Protein AF-A0A2N9FPG5-F1 (afdb_monomer_lite)

Foldseek 3Di:
DDDPPVVPPPVVVVVVVVVVVVVVVPPDDDDQPQPPVAQVVCVVVPHDHDPLRVVCVVPVPDDSVVSVVVVVVVLVVVVVVLVVQVPDPDPDDPVVSVVVVVVSVVCCQCRVHHNCVVVVVSCVVVCCVVPPDDDDD

Radius of gyration: 18.56 Å; chains: 1; bounding box: 49×39×35 Å

pLDDT: mean 73.12, std 20.4, range [31.55, 94.0]

Sequence (137 aa):
MEIKILQNLNWNDLTEDIMKMDINKENNDEPPSMGSNADTFEQKREHVASGVECYMKQYGVSVEEEVYTLFQNEIADAWKDINQEFLKLTAVSMPLLERVLNLAHAMDVIYKEDDGYTNAHLIKDYVASLIINPLVI

Secondary structure (DSSP, 8-state):
--S-GGGS--HHHHHHHHHHHHHHHTTS-------TTHHHHHHHTT-SPPHHHHHHHHHT---HHHHHHHHHHHHHHHHHHHHHHHHS--SS-HHHHHHHHHHHHHHHHHTSSS-TTT-TTTTHHHHIIIIISPP--

InterPro domains:
  IPR005630 Terpene synthase, metal-binding domain [PF03936] (40-81)
  IPR008949 Isoprenoid synthase domain superfamily [G3DSA:1.10.600.10] (10-136)
  IPR008949 Isoprenoid synthase domain superfamily [SSF48576] (41-135)
  IPR050148 Terpene synthase-like [PTHR31225] (12-121)

Organism: Fagus sylvatica (NCBI:txid28930)

Structure (mmCIF, N/CA/C/O backbone):
data_AF-A0A2N9FPG5-F1
#
_entry.id   AF-A0A2N9FPG5-F1
#
loop_
_atom_site.group_PDB
_atom_site.id
_atom_site.type_symbol
_atom_site.label_atom_id
_atom_site.label_alt_id
_atom_site.label_comp_id
_atom_site.label_asym_id
_atom_site.label_entity_id
_atom_site.label_seq_id
_atom_site.pdbx_PDB_ins_code
_atom_site.Cartn_x
_atom_site.Cartn_y
_atom_site.Cartn_z
_atom_site.occupancy
_atom_site.B_iso_or_equiv
_atom_site.auth_seq_id
_atom_site.auth_comp_id
_atom_site.auth_asym_id
_atom_site.auth_atom_id
_atom_site.pdbx_PDB_model_num
ATOM 1 N N . MET A 1 1 ? 22.555 -13.836 -22.040 1.00 34.78 1 MET A N 1
ATOM 2 C CA . MET A 1 1 ? 22.803 -12.795 -21.018 1.00 34.78 1 MET A CA 1
ATOM 3 C C . MET A 1 1 ? 21.681 -12.913 -19.994 1.00 34.78 1 MET A C 1
ATOM 5 O O . MET A 1 1 ? 20.711 -12.184 -20.047 1.00 34.78 1 MET A O 1
ATOM 9 N N . GLU A 1 2 ? 21.529 -14.083 -19.382 1.00 32.09 2 GLU A N 1
ATOM 10 C CA . GLU A 1 2 ? 22.130 -14.502 -18.103 1.00 32.09 2 GLU A CA 1
ATOM 11 C C . GLU A 1 2 ? 21.861 -13.542 -16.936 1.00 32.09 2 GLU A C 1
ATOM 13 O O . GLU A 1 2 ? 22.490 -12.501 -16.776 1.00 32.09 2 GLU A O 1
ATOM 18 N N . ILE A 1 3 ? 20.905 -13.998 -16.128 1.00 34.66 3 ILE A N 1
ATOM 19 C CA . ILE A 1 3 ? 20.457 -13.566 -14.808 1.00 34.66 3 ILE A CA 1
ATOM 20 C C . ILE A 1 3 ? 21.651 -13.599 -13.836 1.00 34.66 3 ILE A C 1
ATOM 22 O O . ILE A 1 3 ? 21.821 -14.543 -13.074 1.00 34.66 3 ILE A O 1
ATOM 26 N N . LYS A 1 4 ? 22.529 -12.593 -13.905 1.00 31.55 4 LYS A N 1
ATOM 27 C CA . LYS A 1 4 ? 23.668 -12.435 -12.978 1.00 31.55 4 LYS A CA 1
ATOM 28 C C . LYS A 1 4 ? 23.599 -11.190 -12.100 1.00 31.55 4 LYS A C 1
ATOM 30 O O . LYS A 1 4 ? 24.409 -11.056 -11.194 1.00 31.55 4 LYS A O 1
ATOM 35 N N . ILE A 1 5 ? 22.611 -10.317 -12.295 1.00 38.81 5 ILE A N 1
ATOM 36 C CA . ILE A 1 5 ? 22.486 -9.103 -11.471 1.00 38.81 5 ILE A CA 1
ATOM 37 C C . ILE A 1 5 ? 21.879 -9.416 -10.088 1.00 38.81 5 ILE A C 1
ATOM 39 O O . ILE A 1 5 ? 22.185 -8.733 -9.121 1.00 38.81 5 ILE A O 1
ATOM 43 N N . LEU A 1 6 ? 21.128 -10.514 -9.940 1.00 40.00 6 LEU A N 1
ATOM 44 C CA . LEU A 1 6 ? 20.503 -10.888 -8.659 1.00 40.00 6 LEU A CA 1
ATOM 45 C C . LEU A 1 6 ? 21.389 -11.741 -7.730 1.00 40.00 6 LEU A C 1
ATOM 47 O O . LEU A 1 6 ? 20.981 -12.027 -6.613 1.00 40.00 6 LEU A O 1
ATOM 51 N N . GLN A 1 7 ? 22.594 -12.149 -8.152 1.00 35.59 7 GLN A N 1
ATOM 52 C CA . GLN A 1 7 ? 23.510 -12.935 -7.302 1.00 35.59 7 GLN A CA 1
ATOM 53 C C . GLN A 1 7 ? 24.504 -12.081 -6.498 1.00 35.59 7 GLN A C 1
ATOM 55 O O . GLN A 1 7 ? 25.171 -12.615 -5.618 1.00 35.59 7 GLN A O 1
ATOM 60 N N . ASN A 1 8 ? 24.574 -10.773 -6.762 1.00 32.66 8 ASN A N 1
ATOM 61 C CA . ASN A 1 8 ? 25.424 -9.838 -6.016 1.00 32.66 8 ASN A CA 1
ATOM 62 C C . ASN A 1 8 ? 24.644 -8.957 -5.030 1.00 32.66 8 ASN A C 1
ATOM 64 O O . ASN A 1 8 ? 25.246 -8.105 -4.381 1.00 32.66 8 ASN A O 1
ATOM 68 N N . LEU A 1 9 ? 23.330 -9.157 -4.890 1.00 42.34 9 LEU A N 1
ATOM 69 C CA . LEU A 1 9 ? 22.597 -8.582 -3.770 1.00 42.34 9 LEU A CA 1
ATOM 70 C C . LEU A 1 9 ? 22.950 -9.404 -2.534 1.00 42.34 9 LEU A C 1
ATOM 72 O O . LEU A 1 9 ? 22.487 -10.530 -2.351 1.00 42.34 9 LEU A O 1
ATOM 76 N N . ASN A 1 10 ? 23.843 -8.854 -1.719 1.00 39.22 10 ASN A N 1
ATOM 77 C CA . ASN A 1 10 ? 24.081 -9.349 -0.380 1.00 39.22 10 ASN A CA 1
ATOM 78 C C . ASN A 1 10 ? 22.770 -9.183 0.395 1.00 39.22 10 ASN A C 1
ATOM 80 O O . ASN A 1 10 ? 22.389 -8.076 0.762 1.00 39.22 10 ASN A O 1
ATOM 84 N N . TRP A 1 11 ? 22.057 -10.287 0.604 1.00 36.94 11 TRP A N 1
ATOM 85 C CA . TRP A 1 11 ? 20.786 -10.299 1.329 1.00 36.94 11 TRP A CA 1
ATOM 86 C C . TRP A 1 11 ? 20.903 -9.685 2.727 1.00 36.94 11 TRP A C 1
ATOM 88 O O . TRP A 1 11 ? 19.919 -9.143 3.216 1.00 36.94 11 TRP A O 1
ATOM 98 N N . ASN A 1 12 ? 22.106 -9.692 3.317 1.00 35.25 12 ASN A N 1
ATOM 99 C CA . ASN A 1 12 ? 22.367 -9.033 4.592 1.00 35.25 12 ASN A CA 1
ATOM 100 C C . ASN A 1 12 ? 22.333 -7.498 4.481 1.00 35.25 12 ASN A C 1
ATOM 102 O O . ASN A 1 12 ? 21.839 -6.850 5.399 1.00 35.25 12 ASN A O 1
ATOM 106 N N . ASP A 1 13 ? 22.788 -6.926 3.360 1.00 44.94 13 ASP A N 1
ATOM 107 C CA . ASP A 1 13 ? 22.728 -5.476 3.118 1.00 44.94 13 ASP A CA 1
ATOM 108 C C . ASP A 1 13 ? 21.276 -5.044 2.856 1.00 44.94 13 ASP A C 1
ATOM 110 O O . ASP A 1 13 ? 20.825 -4.036 3.389 1.00 44.94 13 ASP A O 1
ATOM 114 N N . LEU A 1 14 ? 20.498 -5.871 2.141 1.00 45.66 14 LEU A N 1
ATOM 115 C CA . LEU A 1 14 ? 19.071 -5.625 1.903 1.00 45.66 14 LEU A CA 1
ATOM 116 C C . LEU A 1 14 ? 18.257 -5.669 3.206 1.00 45.66 14 LEU A C 1
ATOM 118 O O . LEU A 1 14 ? 17.388 -4.831 3.415 1.00 45.66 14 LEU A O 1
ATOM 122 N N . THR A 1 15 ? 18.538 -6.621 4.103 1.00 45.38 15 THR A N 1
ATOM 123 C CA . THR A 1 15 ? 17.889 -6.673 5.423 1.00 45.38 15 THR A CA 1
ATOM 124 C C . THR A 1 15 ? 18.283 -5.504 6.315 1.00 45.38 15 THR A C 1
ATOM 126 O O . THR A 1 15 ? 17.450 -5.034 7.083 1.00 45.38 15 THR A O 1
ATOM 129 N N . GLU A 1 16 ? 19.520 -5.011 6.212 1.00 43.16 16 GLU A N 1
ATOM 130 C CA . GLU A 1 16 ? 19.948 -3.823 6.950 1.00 43.16 16 GLU A CA 1
ATOM 131 C C . GLU A 1 16 ? 19.266 -2.562 6.410 1.00 43.16 16 GLU A C 1
ATOM 133 O O . GLU A 1 16 ? 18.865 -1.712 7.196 1.00 43.16 16 GLU A O 1
ATOM 138 N N . ASP A 1 17 ? 19.076 -2.456 5.094 1.00 49.56 17 ASP A N 1
ATOM 139 C CA . ASP A 1 17 ? 18.365 -1.343 4.460 1.00 49.56 17 ASP A CA 1
ATOM 140 C C . ASP A 1 17 ? 16.851 -1.382 4.739 1.00 49.56 17 ASP A C 1
ATOM 142 O O . ASP A 1 17 ? 16.258 -0.338 5.007 1.00 49.56 17 ASP A O 1
ATOM 146 N N . ILE A 1 18 ? 16.240 -2.573 4.785 1.00 50.41 18 ILE A N 1
ATOM 147 C CA . ILE A 1 18 ? 14.838 -2.775 5.199 1.00 50.41 18 ILE A CA 1
ATOM 148 C C . ILE A 1 18 ? 14.659 -2.412 6.681 1.00 50.41 18 ILE A C 1
ATOM 150 O O . ILE A 1 18 ? 13.771 -1.634 7.019 1.00 50.41 18 ILE A O 1
ATOM 154 N N . MET A 1 19 ? 15.554 -2.868 7.566 1.00 46.31 19 MET A N 1
ATOM 155 C CA . MET A 1 19 ? 15.525 -2.469 8.980 1.00 46.31 19 MET A CA 1
ATOM 156 C C . MET A 1 19 ? 15.800 -0.970 9.169 1.00 46.31 19 MET A C 1
ATOM 158 O O . MET A 1 19 ? 15.227 -0.348 10.058 1.00 46.31 19 MET A O 1
ATOM 162 N N . LYS A 1 20 ? 16.656 -0.352 8.345 1.00 45.72 20 LYS A N 1
ATOM 163 C CA . LYS A 1 20 ? 16.893 1.103 8.372 1.00 45.72 20 LYS A CA 1
ATOM 164 C C . LYS A 1 20 ? 15.695 1.894 7.841 1.00 45.72 20 LYS A C 1
ATOM 166 O O . LYS A 1 20 ? 15.480 3.007 8.318 1.00 45.72 20 LYS A O 1
ATOM 171 N N . MET A 1 21 ? 14.909 1.351 6.905 1.00 50.16 21 MET A N 1
ATOM 172 C CA . MET A 1 21 ? 13.614 1.929 6.517 1.00 50.16 21 MET A CA 1
ATOM 173 C C . MET A 1 21 ? 12.629 1.909 7.691 1.00 50.16 21 MET A C 1
ATOM 175 O O . MET A 1 21 ? 12.001 2.935 7.944 1.00 50.16 21 MET A O 1
ATOM 179 N N . ASP A 1 22 ? 12.568 0.814 8.455 1.00 48.69 22 ASP A N 1
ATOM 180 C CA . ASP A 1 22 ? 11.735 0.716 9.664 1.00 48.69 22 ASP A CA 1
ATOM 181 C C . ASP A 1 22 ? 12.195 1.697 10.767 1.00 48.69 22 ASP A C 1
ATOM 183 O O . ASP A 1 22 ? 11.375 2.388 11.369 1.00 48.69 22 ASP A O 1
ATOM 187 N N . ILE A 1 23 ? 13.512 1.837 10.986 1.00 42.62 23 ILE A N 1
ATOM 188 C CA . ILE A 1 23 ? 14.095 2.714 12.025 1.00 42.62 23 ILE A CA 1
ATOM 189 C C . ILE A 1 23 ? 13.981 4.210 11.676 1.00 42.62 23 ILE A C 1
ATOM 191 O O . ILE A 1 23 ? 13.766 5.036 12.568 1.00 42.62 23 ILE A O 1
ATOM 195 N N . ASN A 1 24 ? 14.128 4.589 10.400 1.00 40.09 24 ASN A N 1
ATOM 196 C CA . ASN A 1 24 ? 14.020 5.992 9.981 1.00 40.09 24 ASN A CA 1
ATOM 197 C C . ASN A 1 24 ? 12.567 6.489 9.945 1.00 40.09 24 ASN A C 1
ATOM 199 O O . ASN A 1 24 ? 12.344 7.678 10.172 1.00 40.09 24 ASN A O 1
ATOM 203 N N . LYS A 1 25 ? 11.585 5.600 9.734 1.00 48.00 25 LYS A N 1
ATOM 204 C CA . LYS A 1 25 ? 10.154 5.948 9.798 1.00 48.00 25 LYS A CA 1
ATOM 205 C C . LYS A 1 25 ? 9.704 6.280 11.228 1.00 48.00 25 LYS A C 1
ATOM 207 O O . LYS A 1 25 ? 8.785 7.067 11.409 1.00 48.00 25 LYS A O 1
ATOM 212 N N . GLU A 1 26 ? 10.383 5.734 12.240 1.00 47.31 26 GLU A N 1
ATOM 213 C CA . GLU A 1 26 ? 10.069 5.960 13.657 1.00 47.31 26 GLU A CA 1
ATOM 214 C C . GLU A 1 26 ? 10.632 7.273 14.238 1.00 47.31 26 GLU A C 1
ATOM 216 O O . GLU A 1 26 ? 10.219 7.650 15.332 1.00 47.31 26 GLU A O 1
ATOM 221 N N . ASN A 1 27 ? 11.562 7.980 13.567 1.00 44.06 27 ASN A N 1
ATOM 222 C CA . ASN A 1 27 ? 12.337 9.031 14.252 1.00 44.06 27 ASN A CA 1
ATOM 223 C C . ASN A 1 27 ? 12.557 10.388 13.561 1.00 44.06 27 ASN A C 1
ATOM 225 O O . ASN A 1 27 ? 13.140 11.229 14.239 1.00 44.06 27 ASN A O 1
ATOM 229 N N . ASN A 1 28 ? 12.146 10.679 12.315 1.00 43.41 28 ASN A N 1
ATOM 230 C CA . ASN A 1 28 ? 12.409 12.030 11.760 1.00 43.41 28 ASN A CA 1
ATOM 231 C C . ASN A 1 28 ? 11.463 12.614 10.699 1.00 43.41 28 ASN A C 1
ATOM 233 O O . ASN A 1 28 ? 11.719 13.739 10.280 1.00 43.41 28 ASN A O 1
ATOM 237 N N . ASP A 1 29 ? 10.369 11.963 10.314 1.00 45.88 29 ASP A N 1
ATOM 238 C CA . ASP A 1 29 ? 9.434 12.568 9.362 1.00 45.88 29 ASP A CA 1
ATOM 239 C C . ASP A 1 29 ? 8.064 12.755 10.022 1.00 45.88 29 ASP A C 1
ATOM 241 O O . ASP A 1 29 ? 7.544 11.845 10.672 1.00 45.88 29 ASP A O 1
ATOM 245 N N . GLU A 1 30 ? 7.484 13.954 9.876 1.00 44.19 30 GLU A N 1
ATOM 246 C CA . GLU A 1 30 ? 6.037 14.126 10.033 1.00 44.19 30 GLU A CA 1
ATOM 247 C C . GLU A 1 30 ? 5.334 12.998 9.266 1.00 44.19 30 GLU A C 1
ATOM 249 O O . GLU A 1 30 ? 5.823 12.607 8.196 1.00 44.19 30 GLU A O 1
ATOM 254 N N . PRO A 1 31 ? 4.216 12.456 9.790 1.00 44.91 31 PRO A N 1
ATOM 255 C CA . PRO A 1 31 ? 3.465 11.437 9.071 1.00 44.91 31 PRO A CA 1
ATOM 256 C C . PRO A 1 31 ? 3.262 11.943 7.639 1.00 44.91 31 PRO A C 1
ATOM 258 O O . PRO A 1 31 ? 2.846 13.096 7.485 1.00 44.91 31 PRO A O 1
ATOM 261 N N . PRO A 1 32 ? 3.628 11.161 6.600 1.00 45.16 32 PRO A N 1
ATOM 262 C CA . PRO A 1 32 ? 3.487 11.618 5.229 1.00 45.16 32 PRO A CA 1
ATOM 263 C C . PRO A 1 32 ? 2.041 12.063 5.079 1.00 45.16 32 PRO A C 1
ATOM 265 O O . PRO A 1 32 ? 1.130 11.271 5.324 1.00 45.16 32 PRO A O 1
ATOM 268 N N . SER A 1 33 ? 1.842 13.353 4.791 1.00 45.03 33 SER A N 1
ATOM 269 C CA . SER A 1 33 ? 0.511 13.909 4.619 1.00 45.03 33 SER A CA 1
ATOM 270 C C . SER A 1 33 ? -0.075 13.222 3.396 1.00 45.03 33 SER A C 1
ATOM 272 O O . SER A 1 33 ? 0.194 13.625 2.262 1.00 45.03 33 SER A O 1
ATOM 274 N N . MET A 1 34 ? -0.809 12.138 3.624 1.00 47.47 34 MET A N 1
ATOM 275 C CA . MET A 1 34 ? -1.601 11.507 2.594 1.00 47.47 34 MET A CA 1
ATOM 276 C C . MET A 1 34 ? -2.577 12.586 2.160 1.00 47.47 34 MET A C 1
ATOM 278 O O . MET A 1 34 ? -3.316 13.129 2.983 1.00 47.47 34 MET A O 1
ATOM 282 N N . GLY A 1 35 ? -2.437 13.023 0.908 1.00 44.25 35 GLY A N 1
ATOM 283 C CA . GLY A 1 35 ? -3.166 14.169 0.410 1.00 44.25 35 GLY A CA 1
ATOM 284 C C . GLY A 1 35 ? -4.649 13.970 0.684 1.00 44.25 35 GLY A C 1
ATOM 285 O O . GLY A 1 35 ? -5.264 13.048 0.158 1.00 44.25 35 GLY A O 1
ATOM 286 N N . SER A 1 36 ? -5.231 14.888 1.451 1.00 48.34 36 SER A N 1
ATOM 287 C CA . SER A 1 36 ? -6.665 15.063 1.725 1.00 48.34 36 SER A CA 1
ATOM 288 C C . SER A 1 36 ? -7.543 15.235 0.465 1.00 48.34 36 SER A C 1
ATOM 290 O O . SER A 1 36 ? -8.708 15.633 0.525 1.00 48.34 36 SER A O 1
ATOM 292 N N . ASN A 1 37 ? -6.986 14.961 -0.715 1.00 50.34 37 ASN A N 1
ATOM 293 C CA . ASN A 1 37 ? -7.555 15.211 -2.024 1.00 50.34 37 ASN A CA 1
ATOM 294 C C . ASN A 1 37 ? -8.127 13.949 -2.691 1.00 50.34 37 ASN A C 1
ATOM 296 O O . ASN A 1 37 ? -9.001 14.099 -3.544 1.00 50.34 37 ASN A O 1
ATOM 300 N N . ALA A 1 38 ? -7.684 12.741 -2.315 1.00 55.62 38 ALA A N 1
ATOM 301 C CA . ALA A 1 38 ? -8.185 11.494 -2.903 1.00 55.62 38 ALA A CA 1
ATOM 302 C C . ALA A 1 38 ? -9.652 11.242 -2.508 1.00 55.62 38 ALA A C 1
ATOM 304 O O . ALA A 1 38 ? -10.528 11.205 -3.374 1.00 55.62 38 ALA A O 1
ATOM 305 N N . ASP A 1 39 ? -9.955 11.223 -1.209 1.00 59.62 39 ASP A N 1
ATOM 306 C CA . ASP A 1 39 ? -11.317 11.027 -0.693 1.00 59.62 39 ASP A CA 1
ATOM 307 C C . ASP A 1 39 ? -12.272 12.147 -1.132 1.00 59.62 39 ASP A C 1
ATOM 309 O O . ASP A 1 39 ? -13.396 11.899 -1.574 1.00 59.62 39 ASP A O 1
ATOM 313 N N . THR A 1 40 ? -11.805 13.401 -1.132 1.00 59.41 40 THR A N 1
ATOM 314 C CA . THR A 1 40 ? -12.608 14.536 -1.620 1.00 59.41 40 THR A CA 1
ATOM 315 C C . THR A 1 40 ? -12.840 14.505 -3.136 1.00 59.41 40 THR A C 1
ATOM 317 O O . THR A 1 40 ? -13.768 15.154 -3.636 1.00 59.41 40 THR A O 1
ATOM 320 N N . PHE A 1 41 ? -12.028 13.770 -3.901 1.00 60.69 41 PHE A N 1
ATOM 321 C CA . PHE A 1 41 ? -12.242 13.527 -5.326 1.00 60.69 41 PHE A CA 1
ATOM 322 C C . PHE A 1 41 ? -13.198 12.359 -5.580 1.00 60.69 41 PHE A C 1
ATOM 324 O O . PHE A 1 41 ? -14.065 12.470 -6.452 1.00 60.69 41 PHE A O 1
ATOM 331 N N . GLU A 1 42 ? -13.097 11.282 -4.801 1.00 58.19 42 GLU A N 1
ATOM 332 C CA . GLU A 1 42 ? -14.044 10.162 -4.826 1.00 58.19 42 GLU A CA 1
ATOM 333 C C . GLU A 1 42 ? -15.469 10.634 -4.498 1.00 58.19 42 GLU A C 1
ATOM 335 O O . GLU A 1 42 ? -16.408 10.344 -5.247 1.00 58.19 42 GLU A O 1
ATOM 340 N N . GLN A 1 43 ? -15.611 11.494 -3.484 1.00 60.41 43 GLN A N 1
ATOM 341 C CA . GLN A 1 43 ? -16.868 12.156 -3.113 1.00 60.41 43 GLN A CA 1
ATOM 342 C C . GLN A 1 43 ? -17.487 12.972 -4.254 1.00 60.41 43 GLN A C 1
ATOM 344 O O . GLN A 1 43 ? -18.700 12.948 -4.472 1.00 60.41 43 GLN A O 1
ATOM 349 N N . LYS A 1 44 ? -16.662 13.695 -5.024 1.00 60.56 44 LYS A N 1
ATOM 350 C CA . LYS A 1 44 ? -17.125 14.528 -6.150 1.00 60.56 44 LYS A CA 1
ATOM 351 C C . LYS A 1 44 ? -17.636 13.712 -7.333 1.00 60.56 44 LYS A C 1
ATOM 353 O O . LYS A 1 44 ? -18.328 14.269 -8.185 1.00 60.56 44 LYS A O 1
ATOM 358 N N . ARG A 1 45 ? -17.284 12.428 -7.421 1.00 59.44 45 ARG A N 1
ATOM 359 C CA . ARG A 1 45 ? -17.654 11.555 -8.541 1.00 59.44 45 ARG A CA 1
ATOM 360 C C . ARG A 1 45 ? -18.981 10.815 -8.345 1.00 59.44 45 ARG A C 1
ATOM 362 O O . ARG A 1 45 ? -19.347 10.060 -9.239 1.00 59.44 45 ARG A O 1
ATOM 369 N N . GLU A 1 46 ? -19.697 11.033 -7.233 1.00 58.41 46 GLU A N 1
ATOM 370 C CA . GLU A 1 46 ? -20.897 10.254 -6.856 1.00 58.41 46 GLU A CA 1
ATOM 371 C C . GLU A 1 46 ? -20.611 8.736 -6.898 1.00 58.41 46 GLU A C 1
ATOM 373 O O . GLU A 1 46 ? -21.430 7.920 -7.325 1.00 58.41 46 GLU A O 1
ATOM 378 N N . HIS A 1 47 ? -19.384 8.361 -6.520 1.00 61.53 47 HIS A N 1
ATOM 379 C CA . HIS A 1 47 ? -18.936 6.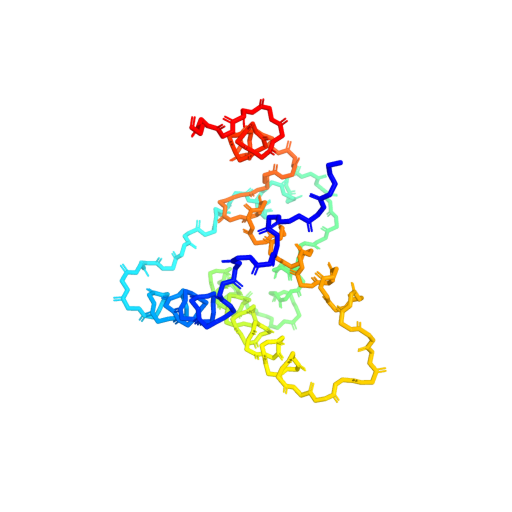975 -6.521 1.00 61.53 47 HIS A CA 1
ATOM 380 C C . HIS A 1 47 ? -19.382 6.246 -5.241 1.00 61.53 47 HIS A C 1
ATOM 382 O O . HIS A 1 47 ? -20.015 6.821 -4.357 1.00 61.53 47 HIS A O 1
ATOM 388 N N . VAL A 1 48 ? -19.102 4.940 -5.168 1.00 69.81 48 VAL A N 1
ATOM 389 C CA . VAL A 1 48 ? -19.371 4.123 -3.972 1.00 69.81 48 VAL A CA 1
ATOM 390 C C . VAL A 1 48 ? -18.596 4.720 -2.790 1.00 69.81 48 VAL A C 1
ATOM 392 O O . VAL A 1 48 ? -17.486 5.196 -2.998 1.00 69.81 48 VAL A O 1
ATOM 395 N N . ALA A 1 49 ? -19.180 4.705 -1.587 1.00 78.44 49 ALA A N 1
ATOM 396 C CA . ALA A 1 49 ? -18.576 5.299 -0.391 1.00 78.44 49 ALA A CA 1
ATOM 397 C C . ALA A 1 49 ? -17.130 4.820 -0.165 1.00 78.44 49 ALA A C 1
ATOM 399 O O . ALA A 1 49 ? -16.866 3.617 -0.285 1.00 78.44 49 ALA A O 1
ATOM 400 N N . SER A 1 50 ? -16.229 5.745 0.188 1.00 85.62 50 SER A N 1
ATOM 401 C CA . SER A 1 50 ? -14.814 5.428 0.432 1.00 85.62 50 SER A CA 1
ATOM 402 C C . SER A 1 50 ? -14.651 4.518 1.657 1.00 85.62 50 SER A C 1
ATOM 404 O O . SER A 1 50 ? -15.568 4.346 2.473 1.00 85.62 50 SER A O 1
ATOM 406 N N . GLY A 1 51 ? -13.468 3.917 1.816 1.00 86.38 51 GLY A N 1
ATOM 407 C CA . GLY A 1 51 ? -13.152 3.121 3.008 1.00 86.38 51 GLY A CA 1
ATOM 408 C C . GLY A 1 51 ? -13.239 3.945 4.299 1.00 86.38 51 GLY A C 1
ATOM 409 O O . GLY A 1 51 ? -13.793 3.472 5.295 1.00 86.38 51 GLY A O 1
ATOM 410 N N . VAL A 1 52 ? -12.769 5.195 4.254 1.00 88.75 52 VAL A N 1
ATOM 411 C CA . VAL A 1 52 ? -12.841 6.155 5.365 1.00 88.75 52 VAL A CA 1
ATOM 412 C C . VAL A 1 52 ? -14.296 6.477 5.695 1.00 88.75 52 VAL A C 1
ATOM 414 O O . VAL A 1 52 ? -14.706 6.365 6.850 1.00 88.75 52 VAL A O 1
ATOM 417 N N . GLU A 1 53 ? -15.123 6.773 4.691 1.00 86.25 53 GLU A N 1
ATOM 418 C CA . GLU A 1 53 ? -16.549 7.059 4.886 1.00 86.25 53 GLU A CA 1
ATOM 419 C C . GLU A 1 53 ? -17.314 5.868 5.464 1.00 86.25 53 GLU A C 1
ATOM 421 O O . GLU A 1 53 ? -18.142 6.025 6.370 1.00 86.25 53 GLU A O 1
ATOM 426 N N . CYS A 1 54 ? -17.034 4.664 4.959 1.00 90.69 54 CYS A N 1
ATOM 427 C CA . CYS A 1 54 ? -17.604 3.434 5.492 1.00 90.69 54 CYS A CA 1
ATOM 428 C C . CYS A 1 54 ? -17.246 3.271 6.973 1.00 90.69 54 CYS A C 1
ATOM 430 O O . CYS A 1 54 ? -18.131 2.988 7.784 1.00 90.69 54 CYS A O 1
ATOM 432 N N . TYR A 1 55 ? -15.982 3.507 7.336 1.00 91.50 55 TYR A N 1
ATOM 433 C CA . TYR A 1 55 ? -15.512 3.417 8.715 1.00 91.50 55 TYR A CA 1
ATOM 434 C C . TYR A 1 55 ? -16.166 4.473 9.616 1.00 91.50 55 TYR A C 1
ATOM 436 O O . TYR A 1 55 ? -16.749 4.134 10.649 1.00 91.50 55 TYR A O 1
ATOM 444 N N . MET A 1 56 ? -16.156 5.742 9.199 1.00 92.62 56 MET A N 1
ATOM 445 C CA . MET A 1 56 ? -16.784 6.849 9.928 1.00 92.62 56 MET A CA 1
ATOM 446 C C . MET A 1 56 ? -18.265 6.582 10.187 1.00 92.62 56 MET A C 1
ATOM 448 O O . MET A 1 56 ? -18.743 6.727 11.312 1.00 92.62 56 MET A O 1
ATOM 452 N N . LYS A 1 57 ? -18.993 6.115 9.168 1.00 92.38 57 LYS A N 1
ATOM 453 C CA . LYS A 1 57 ? -20.415 5.781 9.288 1.00 92.38 57 LYS A CA 1
ATOM 454 C C . LYS A 1 57 ? -20.662 4.578 10.196 1.00 92.38 57 LYS A C 1
ATOM 456 O O . LYS A 1 57 ? -21.632 4.587 10.951 1.00 92.38 57 LYS A O 1
ATOM 461 N N . GLN A 1 58 ? -19.826 3.545 10.113 1.00 93.56 58 GLN A N 1
ATOM 462 C CA . GLN A 1 58 ? -19.981 2.322 10.902 1.00 93.56 58 GLN A CA 1
ATOM 463 C C . GLN A 1 58 ? -19.713 2.555 12.392 1.00 93.56 58 GLN A C 1
ATOM 465 O O . GLN A 1 58 ? -20.428 2.004 13.229 1.00 93.56 58 GLN A O 1
ATOM 470 N N . TYR A 1 59 ? -18.715 3.376 12.721 1.00 94.00 59 TYR A N 1
ATOM 471 C CA . TYR A 1 59 ? -18.257 3.585 14.097 1.00 94.00 59 TYR A CA 1
ATOM 472 C C . TYR A 1 59 ? -18.642 4.949 14.686 1.00 94.00 59 TYR A C 1
ATOM 474 O O . TYR A 1 59 ? -18.338 5.222 15.844 1.00 94.00 59 TYR A O 1
ATOM 482 N N . GLY A 1 60 ? -19.344 5.793 13.926 1.00 93.12 60 GLY A N 1
ATOM 483 C CA . GLY A 1 60 ? -19.781 7.116 14.375 1.00 93.12 60 GLY A CA 1
ATOM 484 C C . GLY A 1 60 ? -18.633 8.110 14.570 1.00 93.12 60 GLY A C 1
ATOM 485 O O . GLY A 1 60 ? -18.763 9.028 15.378 1.00 93.12 60 GLY A O 1
ATOM 486 N N . VAL A 1 61 ? -17.516 7.926 13.861 1.00 94.00 61 VAL A N 1
ATOM 487 C CA . VAL A 1 61 ? -16.354 8.826 13.925 1.00 94.00 61 VAL A CA 1
ATOM 488 C C . VAL A 1 61 ? -16.637 10.064 13.079 1.00 94.00 61 VAL A C 1
ATOM 490 O O . VAL A 1 61 ? -17.051 9.949 11.928 1.00 94.00 61 VAL A O 1
ATOM 493 N N . SER A 1 62 ? -16.433 11.253 13.646 1.00 88.62 62 SER A N 1
ATOM 494 C CA . SER A 1 62 ? -16.692 12.530 12.964 1.00 88.62 62 SER A CA 1
ATOM 495 C C . SER A 1 62 ? -15.436 13.228 12.447 1.00 88.62 62 SER A C 1
ATOM 497 O O . SER A 1 62 ? -15.554 14.194 11.699 1.00 88.62 62 SER A O 1
ATOM 499 N N . VAL A 1 63 ? -14.251 12.786 12.874 1.00 91.31 63 VAL A N 1
ATOM 500 C CA . VAL A 1 63 ? -12.965 13.386 12.509 1.00 91.31 63 VAL A CA 1
ATOM 501 C C . VAL A 1 63 ? -12.261 12.461 11.522 1.00 91.31 63 VAL A C 1
ATOM 503 O O . VAL A 1 63 ? -11.803 11.388 11.893 1.00 91.31 63 VAL A O 1
ATOM 506 N N . GLU A 1 64 ? -12.193 12.873 10.258 1.00 89.00 64 GLU A N 1
ATOM 507 C CA . GLU A 1 64 ? -11.587 12.092 9.166 1.00 89.00 64 GLU A CA 1
ATOM 508 C C . GLU A 1 64 ? -10.109 11.759 9.447 1.00 89.00 64 GLU A C 1
ATOM 510 O O . GLU A 1 64 ? -9.679 10.622 9.279 1.00 89.00 64 GLU A O 1
ATOM 515 N N . GLU A 1 65 ? -9.362 12.723 9.995 1.00 89.75 65 GLU A N 1
ATOM 516 C CA . GLU A 1 65 ? -7.943 12.576 10.355 1.00 89.75 65 GLU A CA 1
ATOM 517 C C . GLU A 1 65 ? -7.678 11.436 11.354 1.00 89.75 65 GLU A C 1
ATOM 519 O O . GLU A 1 65 ? -6.657 10.749 11.276 1.00 89.75 65 GLU A O 1
ATOM 524 N N . GLU A 1 66 ? -8.614 11.187 12.277 1.00 90.19 66 GLU A N 1
ATOM 525 C CA . GLU A 1 66 ? -8.503 10.068 13.222 1.00 90.19 66 GLU A CA 1
ATOM 526 C C . GLU A 1 66 ? -8.583 8.721 12.492 1.00 90.19 66 GLU A C 1
ATOM 528 O O . GLU A 1 66 ? -7.890 7.772 12.861 1.00 90.19 66 GLU A O 1
ATOM 533 N N . VAL A 1 67 ? -9.391 8.640 11.431 1.00 91.31 67 VAL A N 1
ATOM 534 C CA . VAL A 1 67 ? -9.540 7.431 10.613 1.00 91.31 67 VAL A CA 1
ATOM 535 C C . VAL A 1 67 ? -8.322 7.218 9.722 1.00 91.31 67 VAL A C 1
ATOM 537 O O . VAL A 1 67 ? -7.841 6.090 9.638 1.00 91.31 67 VAL A O 1
ATOM 540 N N . TYR A 1 68 ? -7.763 8.278 9.130 1.00 86.81 68 TYR A N 1
ATOM 541 C CA . TYR A 1 68 ? -6.496 8.171 8.398 1.00 86.81 68 TYR A CA 1
ATOM 542 C C . TYR A 1 68 ? -5.363 7.694 9.300 1.00 86.81 68 TYR A C 1
ATOM 544 O O . TYR A 1 68 ? -4.666 6.746 8.949 1.00 86.81 68 TYR A O 1
ATOM 552 N N . THR A 1 69 ? -5.210 8.293 10.484 1.00 88.31 69 THR A N 1
ATOM 553 C CA . THR A 1 69 ? -4.185 7.875 11.453 1.00 88.31 69 THR A CA 1
ATOM 554 C C . THR A 1 69 ? -4.356 6.401 11.830 1.00 88.31 69 THR A C 1
ATOM 556 O O . THR A 1 69 ? -3.381 5.654 11.898 1.00 88.31 69 THR A O 1
ATOM 559 N N . LEU A 1 70 ? -5.599 5.955 12.034 1.00 91.38 70 LEU A N 1
ATOM 560 C CA . LEU A 1 70 ? -5.902 4.555 12.311 1.00 91.38 70 LEU A CA 1
ATOM 561 C C . LEU A 1 70 ? -5.496 3.645 11.147 1.00 91.38 70 LEU A C 1
ATOM 563 O O . LEU A 1 70 ? -4.796 2.664 11.372 1.00 91.38 70 LEU A O 1
ATOM 567 N N . PHE A 1 71 ? -5.864 3.978 9.909 1.00 88.38 71 PHE A N 1
ATOM 568 C CA . PHE A 1 71 ? -5.476 3.189 8.736 1.00 88.38 71 PHE A CA 1
ATOM 569 C C . PHE A 1 71 ? -3.962 3.155 8.521 1.00 88.38 71 PHE A C 1
ATOM 571 O O . PHE A 1 71 ? -3.436 2.110 8.150 1.00 88.38 71 PHE A O 1
ATOM 578 N N . GLN A 1 72 ? -3.242 4.241 8.809 1.00 86.19 72 GLN A N 1
ATOM 579 C CA . GLN A 1 72 ? -1.778 4.243 8.755 1.00 86.19 72 GLN A CA 1
ATOM 580 C C . GLN A 1 72 ? -1.162 3.273 9.768 1.00 86.19 72 GLN A C 1
ATOM 582 O O . GLN A 1 72 ? -0.222 2.552 9.433 1.00 86.19 72 GLN A O 1
ATOM 587 N N . ASN A 1 73 ? -1.715 3.201 10.982 1.00 85.62 73 ASN A N 1
ATOM 588 C CA . ASN A 1 73 ? -1.272 2.231 11.983 1.00 85.62 73 ASN A CA 1
ATOM 589 C C . ASN A 1 73 ? -1.562 0.788 11.543 1.00 85.62 73 ASN A C 1
ATOM 591 O O . ASN A 1 73 ? -0.677 -0.058 11.630 1.00 85.62 73 ASN A O 1
ATOM 595 N N . GLU A 1 74 ? -2.752 0.520 10.999 1.00 88.44 74 GLU A N 1
ATOM 596 C CA . GLU A 1 74 ? -3.109 -0.804 10.466 1.00 88.44 74 GLU A CA 1
ATOM 597 C C . GLU A 1 74 ? -2.192 -1.219 9.303 1.00 88.44 74 GLU A C 1
ATOM 599 O O . GLU A 1 74 ? -1.760 -2.368 9.226 1.00 88.44 74 GLU A O 1
ATOM 604 N N . ILE A 1 75 ? -1.829 -0.284 8.416 1.00 86.31 75 ILE A N 1
ATOM 605 C CA . ILE A 1 75 ? -0.854 -0.528 7.341 1.00 86.31 75 ILE A CA 1
ATOM 606 C C . ILE A 1 75 ? 0.524 -0.850 7.931 1.00 86.31 75 ILE A C 1
ATOM 608 O O . ILE A 1 75 ? 1.184 -1.786 7.477 1.00 86.31 75 ILE A O 1
ATOM 612 N N . ALA A 1 76 ? 0.972 -0.100 8.942 1.00 86.19 76 ALA A N 1
ATOM 613 C CA . ALA A 1 76 ? 2.255 -0.339 9.598 1.00 86.19 76 ALA A CA 1
ATOM 614 C C . ALA A 1 76 ? 2.306 -1.710 10.290 1.00 86.19 76 ALA A C 1
ATOM 616 O O . ALA A 1 76 ? 3.319 -2.406 10.204 1.00 86.19 76 ALA A O 1
ATOM 617 N N . ASP A 1 77 ? 1.221 -2.127 10.939 1.00 87.38 77 ASP A N 1
ATOM 618 C CA . ASP A 1 77 ? 1.130 -3.448 11.558 1.00 87.38 77 AS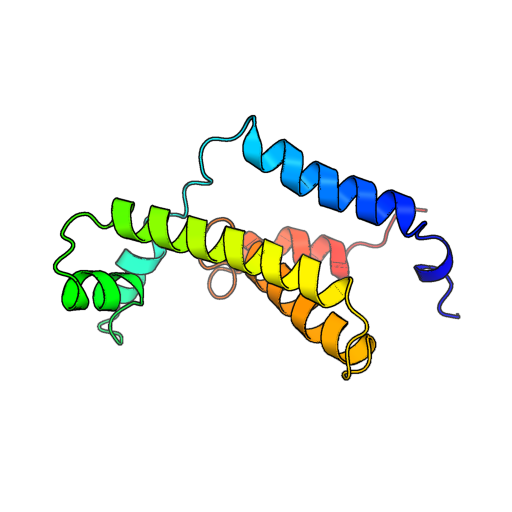P A CA 1
ATOM 619 C C . ASP A 1 77 ? 1.051 -4.567 10.507 1.00 87.38 77 ASP A C 1
ATOM 621 O O . ASP A 1 77 ? 1.759 -5.568 10.629 1.00 87.38 77 ASP A O 1
ATOM 625 N N . ALA A 1 78 ? 0.330 -4.362 9.400 1.00 85.94 78 ALA A N 1
ATOM 626 C CA . ALA A 1 78 ? 0.317 -5.305 8.282 1.00 85.94 78 ALA A CA 1
ATOM 627 C C . ALA A 1 78 ? 1.714 -5.509 7.662 1.00 85.94 78 ALA A C 1
ATOM 629 O O . ALA A 1 78 ? 2.069 -6.627 7.279 1.00 85.94 78 ALA A O 1
ATOM 630 N N . TRP A 1 79 ? 2.544 -4.462 7.597 1.00 86.75 79 TRP A N 1
ATOM 631 C CA . TRP A 1 79 ? 3.943 -4.590 7.173 1.00 86.75 79 TRP A CA 1
ATOM 632 C C . TRP A 1 79 ? 4.768 -5.465 8.125 1.00 86.75 79 TRP A C 1
ATOM 634 O O . TRP A 1 79 ? 5.548 -6.305 7.664 1.00 86.75 79 TRP A O 1
ATOM 644 N N . LYS A 1 80 ? 4.569 -5.332 9.444 1.00 85.94 80 LYS A N 1
ATOM 645 C CA . LYS A 1 80 ? 5.226 -6.196 10.443 1.00 85.94 80 LYS A CA 1
ATOM 646 C C . LYS A 1 80 ? 4.810 -7.655 10.271 1.00 85.94 80 LYS A C 1
ATOM 648 O O . LYS A 1 80 ? 5.673 -8.534 10.314 1.00 85.94 80 LYS A O 1
ATOM 653 N N . ASP A 1 8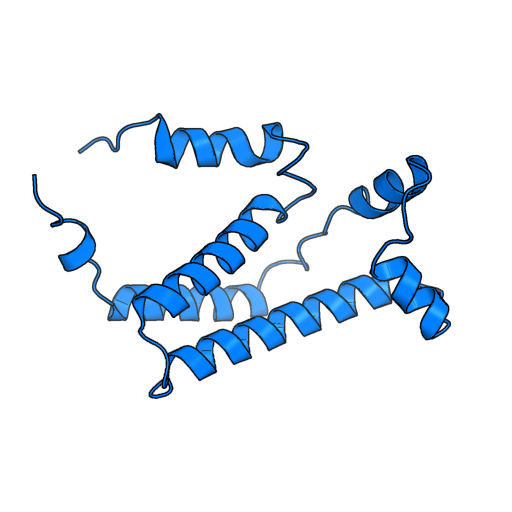1 ? 3.528 -7.905 10.021 1.00 86.00 81 ASP A N 1
ATOM 654 C CA . ASP A 1 81 ? 3.010 -9.251 9.775 1.00 86.00 81 ASP A CA 1
ATOM 655 C C . ASP A 1 81 ? 3.628 -9.869 8.515 1.00 86.00 81 ASP A C 1
ATOM 657 O O . ASP A 1 81 ? 4.105 -11.005 8.559 1.00 86.00 81 ASP A O 1
ATOM 661 N N . ILE A 1 82 ? 3.706 -9.117 7.408 1.00 84.12 82 ILE A N 1
ATOM 662 C CA . ILE A 1 82 ? 4.376 -9.565 6.175 1.00 84.12 82 ILE A CA 1
ATOM 663 C C . ILE A 1 82 ? 5.827 -9.954 6.476 1.00 84.12 82 ILE A C 1
ATOM 665 O O . ILE A 1 82 ? 6.250 -11.062 6.140 1.00 84.12 82 ILE A O 1
ATOM 669 N N . ASN A 1 83 ? 6.577 -9.088 7.159 1.00 84.50 83 ASN A N 1
ATOM 670 C CA . ASN A 1 83 ? 7.973 -9.352 7.505 1.00 84.50 83 ASN A CA 1
ATOM 671 C C . ASN A 1 83 ? 8.115 -10.605 8.381 1.00 84.50 83 ASN A C 1
ATOM 673 O O . ASN A 1 83 ? 8.989 -11.442 8.146 1.00 84.50 83 ASN A O 1
ATOM 677 N N . GLN A 1 84 ? 7.230 -10.778 9.363 1.00 84.50 84 GLN A N 1
ATOM 678 C CA . GLN A 1 84 ? 7.250 -11.940 10.241 1.00 84.50 84 GLN A CA 1
ATOM 679 C C . GLN A 1 84 ? 6.926 -13.240 9.490 1.00 84.50 84 GLN A C 1
ATOM 681 O O . GLN A 1 84 ? 7.573 -14.263 9.732 1.00 84.50 84 GLN A O 1
ATOM 686 N N . GLU A 1 85 ? 5.943 -13.230 8.590 1.00 81.94 85 GLU A N 1
ATOM 687 C CA . GLU A 1 85 ? 5.567 -14.409 7.806 1.00 81.94 85 GLU A CA 1
ATOM 688 C C . GLU A 1 85 ? 6.653 -14.808 6.801 1.00 81.94 85 GLU A C 1
ATOM 690 O O . GLU A 1 85 ? 6.893 -16.000 6.609 1.00 81.94 85 GLU A O 1
ATOM 695 N N . PHE A 1 86 ? 7.384 -13.849 6.228 1.00 80.56 86 PHE A N 1
ATOM 696 C CA . PHE A 1 86 ? 8.524 -14.133 5.347 1.00 80.56 86 PHE A CA 1
ATOM 697 C C . PHE A 1 86 ? 9.714 -14.786 6.067 1.00 80.56 86 PHE A C 1
ATOM 699 O O . PHE A 1 86 ? 10.485 -15.511 5.438 1.00 80.56 86 PHE A O 1
ATOM 706 N N . LEU A 1 87 ? 9.862 -14.565 7.377 1.00 80.81 87 LEU A N 1
ATOM 707 C CA . LEU A 1 87 ? 10.896 -15.210 8.196 1.00 80.81 87 LEU A CA 1
ATOM 708 C C . LEU A 1 87 ? 10.530 -16.643 8.609 1.00 80.81 87 LEU A C 1
ATOM 710 O O . LEU A 1 87 ? 11.405 -17.420 9.005 1.00 80.81 87 LEU A O 1
ATOM 714 N N . LYS A 1 88 ? 9.247 -17.008 8.555 1.00 80.88 88 LYS A N 1
ATOM 715 C CA . LYS A 1 88 ? 8.779 -18.354 8.902 1.00 80.88 88 LYS A CA 1
ATOM 716 C C . LYS A 1 88 ? 8.995 -19.308 7.729 1.00 80.88 88 LYS A C 1
ATOM 718 O O . LYS A 1 88 ? 9.000 -18.920 6.566 1.00 80.88 88 LYS A O 1
ATOM 723 N N . LEU A 1 89 ? 9.134 -20.601 8.031 1.00 64.88 89 LEU A N 1
ATOM 724 C CA . LEU A 1 89 ? 9.101 -21.631 6.995 1.00 64.88 89 LEU A CA 1
ATOM 725 C C . LEU A 1 89 ? 7.677 -21.685 6.425 1.00 64.88 89 LEU A C 1
ATOM 727 O O . LEU A 1 89 ? 6.769 -22.235 7.050 1.00 64.88 89 LEU A O 1
ATOM 731 N N . THR A 1 90 ? 7.470 -21.070 5.267 1.00 67.69 90 THR A N 1
ATOM 732 C CA . THR A 1 90 ? 6.144 -20.973 4.663 1.00 67.69 90 THR A CA 1
ATOM 733 C C . THR A 1 90 ? 5.805 -22.254 3.896 1.00 67.69 90 THR A C 1
ATOM 735 O O . THR A 1 90 ? 6.652 -22.888 3.266 1.00 67.69 90 THR A O 1
ATOM 738 N N . ALA A 1 91 ? 4.532 -22.660 3.934 1.00 81.44 91 ALA A N 1
ATOM 739 C CA . ALA A 1 91 ? 4.026 -23.768 3.113 1.00 81.44 91 ALA A CA 1
ATOM 740 C C . ALA A 1 91 ? 3.905 -23.391 1.619 1.00 81.44 91 ALA A C 1
ATOM 742 O O . ALA A 1 91 ? 3.639 -24.243 0.771 1.00 81.44 91 ALA A O 1
ATOM 743 N N . VAL A 1 92 ? 4.070 -22.104 1.307 1.00 82.56 92 VAL A N 1
ATOM 744 C CA . VAL A 1 92 ? 3.926 -21.505 -0.019 1.00 82.56 92 VAL A CA 1
ATOM 745 C C . VAL A 1 92 ? 5.316 -21.235 -0.587 1.00 82.56 92 VAL A C 1
ATOM 747 O O . VAL A 1 92 ? 6.216 -20.807 0.120 1.00 82.56 92 VAL A O 1
ATOM 750 N N . SER A 1 93 ? 5.518 -21.463 -1.882 1.00 86.94 93 SER A N 1
ATOM 751 C CA . SER A 1 93 ? 6.823 -21.219 -2.503 1.00 86.94 93 SER A CA 1
ATOM 752 C C . SER A 1 93 ? 7.205 -19.731 -2.475 1.00 86.94 93 SER A C 1
ATOM 754 O O . SER A 1 93 ? 6.387 -18.894 -2.866 1.00 86.94 93 SER A O 1
ATOM 756 N N . MET A 1 94 ? 8.466 -19.419 -2.154 1.00 84.81 94 MET A N 1
ATOM 757 C CA . MET A 1 94 ? 9.007 -18.047 -2.142 1.00 84.81 94 MET A CA 1
ATOM 758 C C . MET A 1 94 ? 8.677 -17.209 -3.392 1.00 84.81 94 MET A C 1
ATOM 760 O O . MET A 1 94 ? 8.231 -16.079 -3.217 1.00 84.81 94 MET A O 1
ATOM 764 N N . PRO A 1 95 ? 8.751 -17.730 -4.636 1.00 86.94 95 PRO A N 1
ATOM 765 C CA . PRO A 1 95 ? 8.420 -16.932 -5.819 1.00 86.94 95 PRO A CA 1
ATOM 766 C C . PRO A 1 95 ? 6.972 -16.426 -5.864 1.00 86.94 95 PRO A C 1
ATOM 768 O O . PRO A 1 95 ? 6.695 -15.432 -6.527 1.00 86.94 95 PRO A O 1
ATOM 771 N N . LEU A 1 96 ? 6.030 -17.107 -5.201 1.00 87.06 96 LEU A N 1
ATOM 772 C CA . LEU A 1 96 ? 4.646 -16.634 -5.092 1.00 87.06 96 LEU A CA 1
ATOM 773 C C . LEU A 1 96 ? 4.527 -15.534 -4.037 1.00 87.06 96 LEU A C 1
ATOM 775 O O . LEU A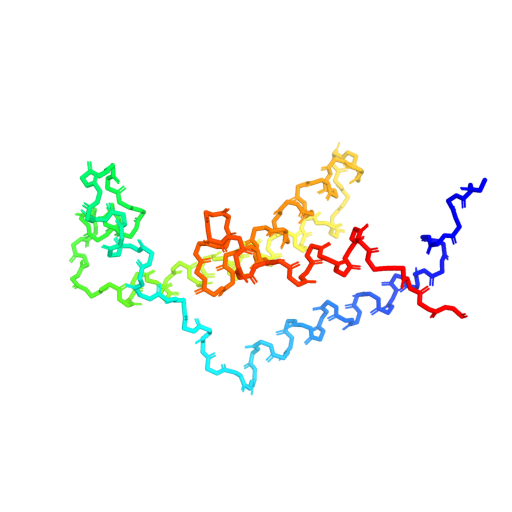 1 96 ? 3.852 -14.536 -4.275 1.00 87.06 96 LEU A O 1
ATOM 779 N N . LEU A 1 97 ? 5.216 -15.692 -2.906 1.00 85.38 97 LEU A N 1
ATOM 780 C CA . LEU A 1 97 ? 5.252 -14.685 -1.848 1.00 85.38 97 LEU A CA 1
ATOM 781 C C . LEU A 1 97 ? 5.896 -13.389 -2.350 1.00 85.38 97 LEU A C 1
ATOM 783 O O . LEU A 1 97 ? 5.331 -12.316 -2.169 1.00 85.38 97 LEU A O 1
ATOM 787 N N . GLU A 1 98 ? 7.004 -13.485 -3.086 1.00 86.25 98 GLU A N 1
ATOM 788 C CA . GLU A 1 98 ? 7.667 -12.340 -3.720 1.00 86.25 98 GLU A CA 1
ATOM 789 C C . GLU A 1 98 ? 6.726 -11.544 -4.631 1.00 86.25 98 GLU A C 1
ATOM 791 O O . GLU A 1 98 ? 6.837 -10.325 -4.716 1.00 86.25 98 GLU A O 1
ATOM 796 N N . ARG A 1 99 ? 5.773 -12.191 -5.316 1.00 89.75 99 ARG A N 1
ATOM 797 C CA . ARG A 1 99 ? 4.788 -11.474 -6.144 1.00 89.75 99 ARG A CA 1
ATOM 798 C C . ARG A 1 99 ? 3.845 -10.628 -5.299 1.00 89.75 99 ARG A C 1
ATOM 800 O O . ARG A 1 99 ? 3.559 -9.501 -5.689 1.00 89.75 99 ARG A O 1
ATOM 807 N N . VAL A 1 100 ? 3.387 -11.160 -4.167 1.00 88.19 100 VAL A N 1
ATOM 808 C CA . VAL A 1 100 ? 2.514 -10.439 -3.231 1.00 88.19 100 VAL A CA 1
ATOM 809 C C . VAL A 1 100 ? 3.273 -9.283 -2.583 1.00 88.19 100 VAL A C 1
ATOM 811 O O . VAL A 1 100 ? 2.775 -8.161 -2.578 1.00 88.19 100 VAL A O 1
ATOM 814 N N . LEU A 1 101 ? 4.505 -9.524 -2.129 1.00 87.81 101 LEU A N 1
ATOM 815 C CA . LEU A 1 101 ? 5.362 -8.491 -1.544 1.00 87.81 101 LEU A CA 1
ATOM 816 C C . LEU A 1 101 ? 5.664 -7.365 -2.539 1.00 87.81 101 LEU A C 1
ATOM 818 O O . LEU A 1 101 ? 5.502 -6.191 -2.221 1.00 87.81 101 LEU A O 1
ATOM 822 N N . ASN A 1 102 ? 6.042 -7.710 -3.771 1.00 89.25 102 ASN A N 1
ATOM 823 C CA . ASN A 1 102 ? 6.309 -6.714 -4.807 1.00 89.25 102 ASN A CA 1
ATOM 824 C C . ASN A 1 102 ? 5.056 -5.912 -5.181 1.00 89.25 102 ASN A C 1
ATOM 826 O O . ASN A 1 102 ? 5.174 -4.737 -5.516 1.00 89.25 102 ASN A O 1
ATOM 830 N N . LEU A 1 103 ? 3.865 -6.518 -5.118 1.00 89.75 103 LEU A N 1
ATOM 831 C CA . LEU A 1 103 ? 2.611 -5.792 -5.309 1.00 89.75 103 LEU A CA 1
ATOM 832 C C . LEU A 1 103 ? 2.364 -4.797 -4.168 1.00 89.75 103 LEU A C 1
ATOM 834 O O . LEU A 1 103 ? 2.011 -3.657 -4.446 1.00 89.75 103 LEU A O 1
ATOM 838 N N . ALA A 1 104 ? 2.586 -5.199 -2.914 1.00 87.38 104 ALA A N 1
ATOM 839 C CA . ALA A 1 104 ? 2.453 -4.310 -1.760 1.00 87.38 104 ALA A CA 1
ATOM 840 C C . ALA A 1 104 ? 3.416 -3.113 -1.853 1.00 87.38 104 ALA A C 1
ATOM 842 O O . ALA A 1 104 ? 2.985 -1.970 -1.720 1.00 87.38 104 ALA A O 1
ATOM 843 N N . HIS A 1 105 ? 4.688 -3.352 -2.197 1.00 88.19 105 HIS A N 1
ATOM 844 C CA . HIS A 1 105 ? 5.655 -2.277 -2.448 1.00 88.19 105 HIS A CA 1
ATOM 845 C C . HIS A 1 105 ? 5.242 -1.374 -3.616 1.00 88.19 105 HIS A C 1
ATOM 847 O O . HIS A 1 105 ? 5.389 -0.158 -3.539 1.00 88.19 105 HIS A O 1
ATOM 853 N N . ALA A 1 106 ? 4.720 -1.946 -4.706 1.00 88.81 106 ALA A N 1
ATOM 854 C CA . ALA A 1 106 ? 4.252 -1.150 -5.834 1.00 88.81 106 ALA A CA 1
ATOM 855 C C . ALA A 1 106 ? 3.093 -0.228 -5.428 1.00 88.81 106 ALA A C 1
ATOM 857 O O . ALA A 1 106 ? 3.093 0.931 -5.826 1.00 88.81 106 ALA A O 1
ATOM 858 N N . MET A 1 107 ? 2.143 -0.711 -4.621 1.00 88.06 107 MET A N 1
ATOM 859 C CA . MET A 1 107 ? 1.043 0.117 -4.116 1.00 88.06 107 MET A CA 1
ATOM 860 C C . MET A 1 107 ? 1.544 1.243 -3.207 1.00 88.06 107 MET A C 1
ATOM 862 O O . MET A 1 107 ? 1.118 2.378 -3.394 1.00 88.06 107 MET A O 1
ATOM 866 N N . ASP A 1 108 ? 2.482 0.958 -2.297 1.00 86.88 108 ASP A N 1
ATOM 867 C CA . ASP A 1 108 ? 3.095 1.971 -1.422 1.00 86.88 108 ASP A CA 1
ATOM 868 C C . ASP A 1 108 ? 3.770 3.089 -2.233 1.00 86.88 108 ASP A C 1
ATOM 870 O O . ASP A 1 108 ? 3.587 4.266 -1.944 1.00 86.88 108 ASP A O 1
ATOM 874 N N . VAL A 1 109 ? 4.471 2.742 -3.319 1.00 87.06 109 VAL A N 1
ATOM 875 C CA . VAL A 1 109 ? 5.093 3.730 -4.217 1.00 87.06 109 VAL A CA 1
ATOM 876 C C . VAL A 1 109 ? 4.056 4.500 -5.036 1.00 87.06 109 VAL A C 1
ATOM 878 O O . VAL A 1 109 ? 4.162 5.719 -5.161 1.00 87.06 109 VAL A O 1
ATOM 881 N N . ILE A 1 110 ? 3.074 3.811 -5.624 1.00 88.00 110 ILE A N 1
ATOM 882 C CA . ILE A 1 110 ? 2.084 4.426 -6.522 1.00 88.00 110 ILE A CA 1
ATOM 883 C C . ILE A 1 110 ? 1.180 5.407 -5.768 1.00 88.00 110 ILE A C 1
ATOM 885 O O . ILE A 1 110 ? 0.831 6.443 -6.330 1.00 88.00 110 ILE A O 1
ATOM 889 N N . TYR A 1 111 ? 0.829 5.096 -4.518 1.00 86.12 111 TYR A N 1
ATOM 890 C CA . TYR A 1 111 ? -0.111 5.870 -3.701 1.00 86.12 111 TYR A CA 1
ATOM 891 C C . TYR A 1 111 ? 0.554 6.693 -2.588 1.00 86.12 111 TYR A C 1
ATOM 893 O O . TYR A 1 111 ? -0.129 7.177 -1.690 1.00 86.12 111 TYR A O 1
ATOM 901 N N . LYS A 1 112 ? 1.882 6.869 -2.636 1.00 85.25 112 LYS A N 1
ATOM 902 C CA . LYS A 1 112 ? 2.643 7.563 -1.586 1.00 85.25 112 LYS A CA 1
ATOM 903 C C . LYS A 1 112 ? 2.177 9.000 -1.335 1.00 85.25 112 LYS A C 1
ATOM 905 O O . LYS A 1 112 ? 2.140 9.440 -0.191 1.00 85.25 112 LYS A O 1
ATOM 910 N N . GLU A 1 113 ? 1.910 9.743 -2.406 1.00 82.81 113 GLU A N 1
ATOM 911 C CA . GLU A 1 113 ? 1.545 11.165 -2.333 1.00 82.81 113 GLU A CA 1
ATOM 912 C C . GLU A 1 113 ? 0.041 11.380 -2.552 1.00 82.81 113 GLU A C 1
ATOM 914 O O . GLU A 1 113 ? -0.605 12.101 -1.793 1.00 82.81 113 GLU A O 1
ATOM 919 N N . ASP A 1 114 ? -0.510 10.753 -3.594 1.00 87.25 114 ASP A N 1
ATOM 920 C CA . ASP A 1 114 ? -1.918 10.814 -4.007 1.00 87.25 114 ASP A CA 1
ATOM 921 C C . ASP A 1 114 ? -2.189 9.634 -4.973 1.00 87.25 114 ASP A C 1
ATOM 923 O O . ASP A 1 114 ? -1.357 8.731 -5.092 1.00 87.25 114 ASP A O 1
ATOM 927 N N . ASP A 1 115 ? -3.303 9.630 -5.708 1.00 86.69 115 ASP A N 1
ATOM 928 C CA . ASP A 1 115 ? -3.618 8.637 -6.746 1.00 86.69 115 ASP A CA 1
ATOM 929 C C . ASP A 1 115 ? -2.667 8.725 -7.958 1.00 86.69 115 ASP A C 1
ATOM 931 O O . ASP A 1 115 ? -3.009 9.235 -9.031 1.00 86.69 115 ASP A O 1
ATOM 935 N N . GLY A 1 116 ? -1.450 8.196 -7.806 1.00 90.44 116 GLY A N 1
ATOM 936 C CA . GLY A 1 116 ? -0.445 8.121 -8.865 1.00 90.44 116 GLY A CA 1
ATOM 937 C C . GLY A 1 116 ? -0.802 7.147 -9.987 1.00 90.44 116 GLY A C 1
ATOM 938 O O . GLY A 1 116 ? -0.220 7.227 -11.071 1.00 90.44 116 GLY A O 1
ATOM 939 N N . TYR A 1 117 ? -1.779 6.259 -9.771 1.00 86.44 117 TYR A N 1
ATOM 940 C CA . TYR A 1 117 ? -2.267 5.350 -10.804 1.00 86.44 117 TYR A CA 1
ATOM 941 C C . TYR A 1 117 ? -3.076 6.107 -11.861 1.00 86.44 117 TYR A C 1
ATOM 943 O O . TYR A 1 117 ? -2.804 5.989 -13.059 1.00 86.44 117 TYR A O 1
ATOM 951 N N . THR A 1 118 ? -4.042 6.922 -11.432 1.00 88.12 118 THR A N 1
ATOM 952 C CA . THR A 1 118 ? -4.812 7.769 -12.353 1.00 88.12 118 THR A CA 1
ATOM 953 C C . THR A 1 118 ? -4.013 9.007 -12.763 1.00 88.12 118 THR A C 1
ATOM 955 O O . THR A 1 118 ? -4.069 9.429 -13.922 1.00 88.12 118 THR A O 1
ATOM 958 N N . ASN A 1 119 ? -3.236 9.586 -11.842 1.00 90.75 119 ASN A N 1
ATOM 959 C CA . ASN A 1 119 ? -2.384 10.744 -12.090 1.00 90.75 119 ASN A CA 1
ATOM 960 C C . ASN A 1 119 ? -0.929 10.329 -12.353 1.00 90.75 119 ASN A C 1
ATOM 962 O O . ASN A 1 119 ? -0.030 10.525 -11.534 1.00 90.75 119 ASN A O 1
ATOM 966 N N . ALA A 1 120 ? -0.680 9.821 -13.562 1.00 89.19 120 ALA A N 1
ATOM 967 C CA . ALA A 1 120 ? 0.630 9.310 -13.970 1.00 89.19 120 ALA A CA 1
ATOM 968 C C . ALA A 1 120 ? 1.786 10.326 -13.844 1.00 89.19 120 ALA A C 1
ATOM 970 O O . ALA A 1 120 ? 2.952 9.930 -13.837 1.00 89.19 120 ALA A O 1
ATOM 971 N N . HIS A 1 121 ? 1.503 11.631 -13.740 1.00 92.06 121 HIS A N 1
ATOM 972 C CA . HIS A 1 121 ? 2.536 12.643 -13.520 1.00 92.06 121 HIS A CA 1
ATOM 973 C C . HIS A 1 121 ? 3.298 12.461 -12.204 1.00 92.06 121 HIS A C 1
ATOM 975 O O . HIS A 1 121 ? 4.457 12.869 -12.157 1.00 92.06 121 HIS A O 1
ATOM 981 N N . LEU A 1 122 ? 2.682 11.833 -11.197 1.00 91.06 122 LEU A N 1
ATOM 982 C CA . LEU A 1 122 ? 3.299 11.560 -9.897 1.00 91.06 122 LEU A CA 1
ATOM 983 C C . LEU A 1 122 ? 4.325 10.419 -9.967 1.00 91.06 122 LEU A C 1
ATOM 985 O O . LEU A 1 122 ? 5.320 10.434 -9.253 1.00 91.06 122 LEU A O 1
ATOM 989 N N . ILE A 1 123 ? 4.133 9.453 -10.875 1.00 92.75 123 ILE A N 1
ATOM 990 C CA . ILE A 1 123 ? 4.983 8.251 -10.966 1.00 92.75 123 ILE A CA 1
ATOM 991 C C . ILE A 1 123 ? 5.871 8.195 -12.216 1.00 92.75 123 ILE A C 1
ATOM 993 O O . ILE A 1 123 ? 6.698 7.291 -12.351 1.00 92.75 123 ILE A O 1
ATOM 997 N N . LYS A 1 124 ? 5.722 9.141 -13.153 1.00 93.25 124 LYS A N 1
ATOM 998 C CA . LYS A 1 124 ? 6.411 9.117 -14.458 1.00 93.25 124 LYS A CA 1
ATOM 999 C C . 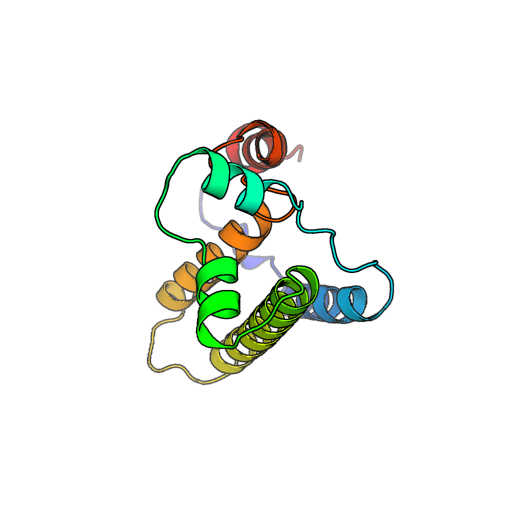LYS A 1 124 ? 7.937 9.005 -14.339 1.00 93.25 124 LYS A C 1
ATOM 1001 O O . LYS A 1 124 ? 8.554 8.345 -15.172 1.00 93.25 124 LYS A O 1
ATOM 1006 N N . ASP A 1 125 ? 8.538 9.617 -13.318 1.00 92.19 125 ASP A N 1
ATOM 1007 C CA . ASP A 1 125 ? 9.994 9.658 -13.154 1.00 92.19 125 ASP A CA 1
ATOM 1008 C C . ASP A 1 125 ? 10.524 8.314 -12.627 1.00 92.19 125 ASP A C 1
ATOM 1010 O O . ASP A 1 125 ? 11.575 7.842 -13.074 1.00 92.19 125 ASP A O 1
ATOM 1014 N N . TYR A 1 126 ? 9.750 7.631 -11.772 1.00 89.62 126 TYR A N 1
ATOM 1015 C CA . TYR A 1 126 ? 10.020 6.248 -11.371 1.00 89.62 126 TYR A CA 1
ATOM 1016 C C . TYR A 1 126 ? 9.926 5.299 -12.570 1.00 89.62 126 TYR A C 1
ATOM 1018 O O . TYR A 1 126 ? 10.837 4.507 -12.807 1.00 89.62 126 TYR A O 1
ATOM 1026 N N . VAL A 1 127 ? 8.869 5.423 -13.381 1.00 90.00 127 VAL A N 1
ATOM 1027 C CA . VAL A 1 127 ? 8.689 4.611 -14.597 1.00 90.00 127 VAL A CA 1
ATOM 1028 C C . VAL A 1 127 ? 9.831 4.838 -15.588 1.00 90.00 127 VAL A C 1
ATOM 1030 O O . VAL A 1 127 ? 10.390 3.878 -16.122 1.00 90.00 127 VAL A O 1
ATOM 1033 N N . ALA A 1 128 ? 10.213 6.097 -15.816 1.00 92.56 128 ALA A N 1
ATOM 1034 C CA . ALA A 1 128 ? 11.318 6.431 -16.703 1.00 92.56 128 ALA A CA 1
ATOM 1035 C C . ALA A 1 128 ? 12.637 5.830 -16.204 1.00 92.56 128 ALA A C 1
ATOM 1037 O O . ALA A 1 128 ? 13.370 5.235 -16.991 1.00 92.56 128 ALA A O 1
ATOM 1038 N N . SER A 1 129 ? 12.912 5.914 -14.903 1.00 91.00 129 SER A N 1
ATOM 1039 C CA . SER A 1 129 ? 14.129 5.362 -14.300 1.00 91.00 129 SER A CA 1
ATOM 1040 C C . SER A 1 129 ? 14.200 3.834 -14.374 1.00 91.00 129 SER A C 1
ATOM 1042 O O . SER A 1 129 ? 15.280 3.288 -14.570 1.00 91.00 129 SER A O 1
ATOM 1044 N N . LEU A 1 130 ? 13.065 3.140 -14.250 1.00 88.06 130 LEU A N 1
ATOM 1045 C CA . LEU A 1 130 ? 13.014 1.675 -14.268 1.00 88.0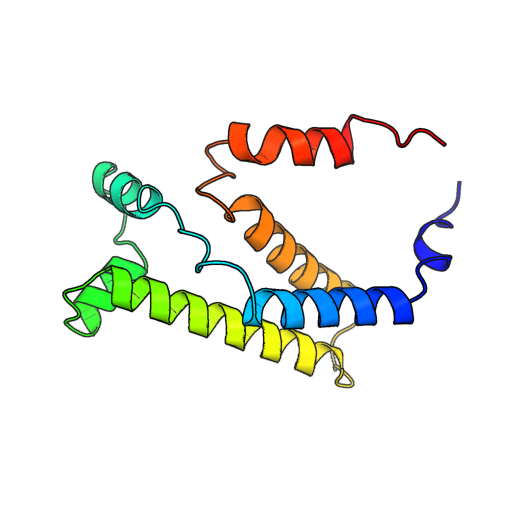6 130 LEU A CA 1
ATOM 1046 C C . LEU A 1 130 ? 13.029 1.075 -15.681 1.00 88.06 130 LEU A C 1
ATOM 1048 O O . LEU A 1 130 ? 13.563 -0.017 -15.869 1.00 88.06 130 LEU A O 1
ATOM 1052 N N . ILE A 1 131 ? 12.402 1.742 -16.659 1.00 90.75 131 ILE A N 1
ATOM 1053 C CA . ILE A 1 131 ? 12.086 1.132 -17.966 1.00 90.75 131 ILE A CA 1
ATOM 1054 C C . ILE A 1 131 ? 12.762 1.848 -19.143 1.00 90.75 131 ILE A C 1
ATOM 1056 O O . ILE A 1 131 ? 13.048 1.216 -20.159 1.00 90.75 131 ILE A O 1
ATOM 1060 N N . ILE A 1 132 ? 13.007 3.156 -19.040 1.00 92.69 132 ILE A N 1
ATOM 1061 C CA . ILE A 1 132 ? 13.462 3.981 -20.171 1.00 92.69 132 ILE A CA 1
ATOM 1062 C C . ILE A 1 132 ? 14.956 4.283 -20.065 1.00 92.69 132 ILE A C 1
ATOM 1064 O O . ILE A 1 132 ? 15.690 4.154 -21.046 1.00 92.69 132 ILE A O 1
ATOM 1068 N N . ASN A 1 133 ? 15.403 4.699 -18.884 1.00 92.44 133 ASN A N 1
ATOM 1069 C CA . ASN A 1 133 ? 16.747 5.206 -18.676 1.00 92.44 133 ASN A CA 1
ATOM 1070 C C . ASN A 1 133 ? 17.694 4.047 -18.343 1.00 92.44 133 ASN A C 1
ATOM 1072 O O . ASN A 1 133 ? 17.529 3.404 -17.307 1.00 92.44 133 ASN A O 1
ATOM 1076 N N . PRO A 1 134 ? 18.699 3.764 -19.189 1.00 88.12 134 PRO A N 1
ATOM 1077 C CA . PRO A 1 134 ? 19.693 2.759 -18.858 1.00 88.12 134 PRO A CA 1
ATOM 1078 C C . PRO A 1 134 ? 20.548 3.237 -17.684 1.00 88.12 134 PRO A C 1
ATOM 1080 O O . PRO A 1 134 ? 20.879 4.421 -17.575 1.00 88.12 134 PRO A O 1
ATOM 1083 N N . LEU A 1 135 ? 20.966 2.296 -16.839 1.00 87.00 135 LEU A N 1
ATOM 1084 C CA . LEU A 1 135 ? 22.005 2.567 -15.855 1.00 87.00 135 LEU A CA 1
ATOM 1085 C C . LEU A 1 135 ? 23.305 2.877 -16.602 1.00 87.00 135 LEU A C 1
ATOM 1087 O O . LEU A 1 135 ? 23.737 2.101 -17.457 1.00 87.00 135 LEU A O 1
ATOM 1091 N N . VAL A 1 136 ? 23.912 4.021 -16.297 1.00 85.69 136 VAL A N 1
ATOM 1092 C CA . VAL A 1 136 ? 25.251 4.346 -16.793 1.00 85.69 136 VAL A CA 1
ATOM 1093 C C . VAL A 1 136 ? 26.236 3.502 -15.988 1.00 85.69 136 VAL A C 1
ATOM 1095 O O . VAL A 1 136 ? 26.307 3.645 -14.768 1.00 85.69 136 VAL A O 1
ATOM 1098 N N . ILE A 1 137 ? 26.929 2.590 -16.672 1.00 69.31 137 ILE A N 1
ATOM 1099 C CA . ILE A 1 137 ? 27.932 1.673 -16.107 1.00 69.31 137 ILE A CA 1
ATOM 1100 C C . ILE A 1 137 ? 29.325 2.185 -16.457 1.00 69.31 137 ILE A C 1
ATOM 1102 O O . ILE A 1 137 ? 29.523 2.551 -17.639 1.00 69.31 137 ILE A O 1
#